Protein AF-A0A1F9FSG1-F1 (afdb_monomer_lite)

Foldseek 3Di:
DDPPPDDPVRVVVVVVVVVVVVVVVVVVVVVVVPPPPQDPVNVVVCCVVVNDPPPPPPDDDDDDD

Structure (mmCIF, N/CA/C/O backbone):
data_AF-A0A1F9FSG1-F1
#
_entry.id   AF-A0A1F9FSG1-F1
#
loop_
_atom_site.group_PDB
_atom_site.id
_atom_site.type_symbol
_atom_site.label_atom_id
_atom_site.label_alt_id
_atom_site.label_comp_id
_atom_site.label_asym_id
_atom_site.label_entity_id
_atom_site.label_seq_id
_atom_site.pdbx_PDB_ins_code
_atom_site.Cartn_x
_atom_site.Cartn_y
_atom_site.Cartn_z
_atom_site.occupancy
_atom_site.B_iso_or_equiv
_atom_site.auth_seq_id
_atom_site.auth_comp_id
_atom_site.auth_asym_id
_atom_site.auth_atom_id
_atom_site.pdbx_PDB_model_num
ATOM 1 N N . MET A 1 1 ? -26.424 22.012 6.697 1.00 40.97 1 MET A N 1
ATOM 2 C CA . MET A 1 1 ? -25.253 21.174 7.035 1.00 40.97 1 MET A CA 1
ATOM 3 C C . MET A 1 1 ? -25.730 20.069 7.958 1.00 40.97 1 MET A C 1
ATOM 5 O O . MET A 1 1 ? -26.291 20.385 8.998 1.00 40.97 1 MET A O 1
ATOM 9 N N . ALA A 1 2 ? -25.621 18.803 7.553 1.00 48.91 2 ALA A N 1
ATOM 10 C CA . ALA A 1 2 ? -26.050 17.691 8.396 1.00 48.91 2 ALA A CA 1
ATOM 11 C C . ALA A 1 2 ? -25.064 17.540 9.563 1.00 48.91 2 ALA A C 1
ATOM 13 O O . ALA A 1 2 ? -23.899 17.213 9.351 1.00 48.91 2 ALA A O 1
ATOM 14 N N . ILE A 1 3 ? -25.518 17.819 10.785 1.00 58.94 3 ILE A N 1
ATOM 15 C CA . ILE A 1 3 ? -24.739 17.583 12.001 1.00 58.94 3 ILE A CA 1
ATOM 16 C C . ILE A 1 3 ? -24.856 16.089 12.299 1.00 58.94 3 ILE A C 1
ATOM 18 O O . ILE A 1 3 ? -25.791 15.637 12.956 1.00 58.94 3 ILE A O 1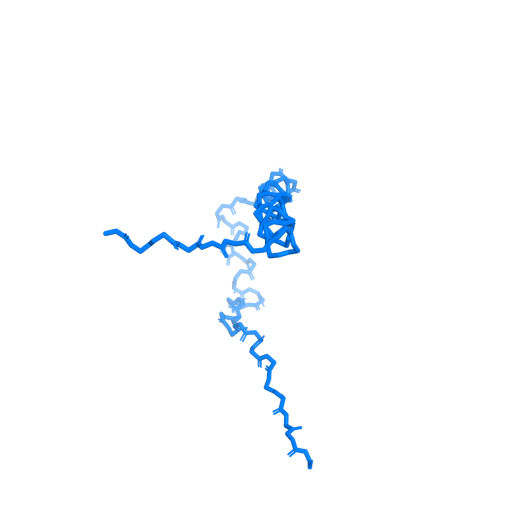
ATOM 22 N N . THR A 1 4 ? -23.937 15.298 11.754 1.00 66.94 4 THR A N 1
ATOM 23 C CA . THR A 1 4 ? -23.808 13.884 12.103 1.00 66.94 4 THR A CA 1
ATOM 24 C C . THR A 1 4 ? -23.275 13.794 13.526 1.00 66.94 4 THR A C 1
ATOM 26 O O . THR A 1 4 ? -22.077 13.965 13.754 1.00 66.94 4 THR A O 1
ATOM 29 N N . GLN A 1 5 ? -24.157 13.552 14.495 1.00 75.00 5 GLN A N 1
ATOM 30 C CA . GLN A 1 5 ? -23.746 13.213 15.853 1.00 75.00 5 GLN A CA 1
ATOM 31 C C . GLN A 1 5 ? -23.086 11.830 15.828 1.00 75.00 5 GLN A C 1
ATOM 33 O O . GLN A 1 5 ? -23.755 10.802 15.922 1.00 75.00 5 GLN A O 1
ATOM 38 N N . LEU A 1 6 ? -21.764 11.796 15.631 1.00 73.38 6 LEU A N 1
ATOM 39 C CA . LEU A 1 6 ? -21.002 10.559 15.742 1.00 73.38 6 LEU A CA 1
ATOM 40 C C . LEU A 1 6 ? -21.030 10.096 17.194 1.00 73.38 6 LEU A C 1
ATOM 42 O O . LEU A 1 6 ? -20.632 10.816 18.109 1.00 73.38 6 LEU A O 1
ATOM 46 N N . THR A 1 7 ? -21.424 8.845 17.394 1.00 85.12 7 THR A N 1
ATOM 47 C CA . THR A 1 7 ? -21.195 8.181 18.674 1.00 85.12 7 THR A CA 1
ATOM 48 C C . THR A 1 7 ? -19.689 8.059 18.927 1.00 85.12 7 THR A C 1
ATOM 50 O O . THR A 1 7 ? -18.892 7.912 17.995 1.00 85.12 7 THR A O 1
ATOM 53 N N . GLN A 1 8 ? -19.276 8.045 20.196 1.00 86.31 8 GLN A N 1
ATOM 54 C CA . GLN A 1 8 ? -17.866 7.896 20.583 1.00 86.31 8 GLN A CA 1
ATOM 55 C C . GLN A 1 8 ? -17.197 6.677 19.917 1.00 86.31 8 GLN A C 1
ATOM 57 O O . GLN A 1 8 ? -16.029 6.722 19.524 1.00 86.31 8 GLN A O 1
ATOM 62 N N . ARG A 1 9 ? -17.956 5.587 19.737 1.00 88.44 9 ARG A N 1
ATOM 63 C CA . ARG A 1 9 ? -17.498 4.367 19.062 1.00 88.44 9 ARG A CA 1
ATOM 64 C C . ARG A 1 9 ? -17.220 4.597 17.576 1.00 88.44 9 ARG A C 1
ATOM 66 O O . ARG A 1 9 ? -16.182 4.153 17.090 1.00 88.44 9 ARG A O 1
ATOM 73 N N . GLN A 1 10 ? -18.114 5.291 16.873 1.00 86.81 10 GLN A N 1
ATOM 74 C CA . GLN A 1 10 ? -17.922 5.638 15.463 1.00 86.81 10 GLN A CA 1
ATOM 75 C C . GLN A 1 10 ? -16.725 6.571 15.290 1.00 86.81 10 GLN A C 1
ATOM 77 O O . GLN A 1 10 ? -15.918 6.358 14.391 1.00 86.81 10 GLN A O 1
ATOM 82 N N . PHE A 1 11 ? -16.555 7.547 16.186 1.00 89.56 11 PHE A N 1
ATOM 83 C CA . PHE A 1 11 ? -15.446 8.499 16.104 1.00 89.56 11 PHE A CA 1
ATOM 84 C C . PHE A 1 11 ? -14.094 7.802 16.281 1.00 89.56 11 PHE A C 1
ATOM 86 O O . PHE A 1 11 ? -13.166 8.005 15.500 1.00 89.56 11 PHE A O 1
ATOM 93 N N . LYS A 1 12 ? -14.004 6.886 17.253 1.00 91.12 12 LYS A N 1
ATOM 94 C CA . LYS A 1 12 ? -12.809 6.061 17.457 1.00 91.12 12 LYS A CA 1
ATOM 95 C C . LYS A 1 12 ? -12.519 5.148 16.261 1.00 91.12 12 LYS A C 1
ATOM 97 O O . LYS A 1 12 ? -11.352 4.945 15.933 1.00 91.12 12 LYS A O 1
ATOM 102 N N . SER A 1 13 ? -13.555 4.598 15.621 1.00 93.00 13 SER A N 1
ATOM 103 C CA . SER A 1 13 ? -13.398 3.783 14.408 1.00 93.00 13 SER A CA 1
ATOM 104 C C . SER A 1 13 ? -12.855 4.612 13.251 1.00 93.00 13 SER A C 1
ATOM 106 O O . SER A 1 13 ? -11.873 4.211 12.635 1.00 93.00 13 SER A O 1
ATOM 108 N N . LEU A 1 14 ? -13.429 5.797 13.030 1.00 92.94 14 LEU A N 1
ATOM 109 C CA . LEU A 1 14 ? -13.015 6.712 11.973 1.00 92.94 14 LEU A CA 1
ATOM 110 C C . LEU A 1 14 ? -11.545 7.112 12.128 1.00 92.94 14 LEU A C 1
ATOM 112 O O . LEU A 1 14 ? -10.769 6.962 11.193 1.00 92.94 14 LEU A O 1
ATOM 116 N N . ILE A 1 15 ? -11.133 7.528 13.332 1.00 93.75 15 ILE A N 1
ATOM 117 C CA . ILE A 1 15 ? -9.727 7.859 13.608 1.00 93.75 15 ILE A CA 1
ATOM 118 C C . ILE A 1 15 ? -8.821 6.660 13.322 1.00 93.75 15 ILE A C 1
ATOM 120 O O . ILE A 1 15 ? -7.768 6.805 12.703 1.00 93.75 15 ILE A O 1
ATOM 124 N N . ARG A 1 16 ? -9.215 5.463 13.772 1.00 94.75 16 ARG A N 1
ATOM 125 C CA . ARG A 1 16 ? -8.420 4.250 13.565 1.00 94.75 16 ARG A CA 1
ATOM 126 C C . ARG A 1 16 ? -8.248 3.936 12.080 1.00 94.75 16 ARG A C 1
ATOM 128 O O . ARG A 1 16 ? -7.157 3.533 11.682 1.00 94.75 16 ARG A O 1
ATOM 135 N N . GLU A 1 17 ? -9.298 4.102 11.286 1.00 95.38 17 GLU A N 1
ATOM 136 C CA . GLU A 1 17 ? -9.263 3.898 9.837 1.00 95.38 17 GLU A CA 1
ATOM 137 C C . GLU A 1 17 ? -8.386 4.944 9.151 1.00 95.38 17 GLU A C 1
ATOM 139 O O . GLU A 1 17 ? -7.462 4.559 8.439 1.00 95.38 17 GLU A O 1
ATOM 144 N N . SER A 1 18 ? -8.551 6.232 9.469 1.00 93.75 18 SER A N 1
ATOM 145 C CA . SER A 1 18 ? -7.702 7.303 8.931 1.00 93.75 18 SER A CA 1
ATOM 146 C C . SER A 1 18 ? -6.216 7.079 9.217 1.00 93.75 18 SER A C 1
ATOM 148 O O . SER A 1 18 ? -5.379 7.206 8.324 1.00 93.75 18 SER A O 1
ATOM 150 N N . VAL A 1 19 ? -5.864 6.699 10.450 1.00 96.06 19 VAL A N 1
ATOM 151 C CA . VAL A 1 19 ? -4.468 6.409 10.816 1.00 96.06 19 VAL A CA 1
ATOM 152 C C . VAL A 1 19 ? -3.951 5.182 10.065 1.00 96.06 19 VAL A C 1
ATOM 154 O O . VAL A 1 19 ? -2.821 5.185 9.577 1.00 96.06 19 VAL A O 1
ATOM 157 N N . LYS A 1 20 ? -4.768 4.131 9.942 1.00 96.19 20 LYS A N 1
ATOM 158 C CA . LYS A 1 20 ? -4.394 2.915 9.212 1.00 96.19 20 LYS A CA 1
ATOM 159 C C . LYS A 1 20 ? -4.138 3.203 7.731 1.00 96.19 20 LYS A C 1
ATOM 161 O O . LYS A 1 20 ? -3.175 2.675 7.180 1.00 96.19 20 LYS A O 1
ATOM 166 N N . GLU A 1 21 ? -4.967 4.030 7.103 1.00 94.62 21 GLU A N 1
ATOM 167 C CA . GLU A 1 21 ? -4.790 4.448 5.71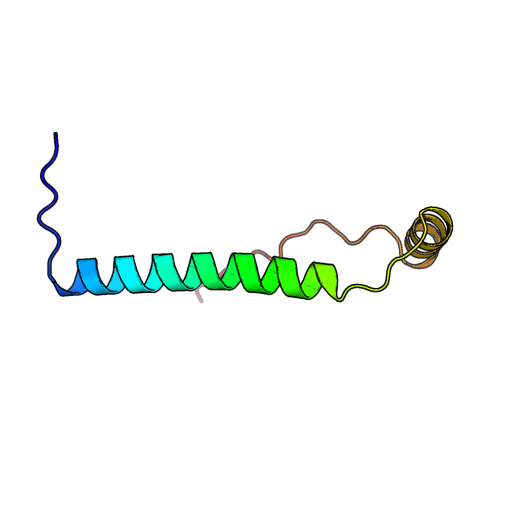0 1.00 94.62 21 GLU A CA 1
ATOM 168 C C . GLU A 1 21 ? -3.512 5.266 5.525 1.00 94.62 21 GLU A C 1
ATOM 170 O O . GLU A 1 21 ? -2.698 4.932 4.662 1.00 94.62 21 GLU A O 1
ATOM 175 N N . ALA A 1 22 ? -3.284 6.269 6.379 1.00 96.25 22 ALA A N 1
ATOM 176 C CA . ALA A 1 22 ? -2.077 7.091 6.331 1.00 96.25 22 ALA A CA 1
ATOM 177 C C . ALA A 1 22 ? -0.801 6.240 6.468 1.00 96.25 22 ALA A C 1
ATOM 179 O O . ALA A 1 22 ? 0.120 6.355 5.658 1.00 96.25 22 ALA A O 1
ATOM 180 N N . LEU A 1 23 ? -0.775 5.315 7.435 1.00 95.50 23 LEU A N 1
ATOM 181 C CA . LEU A 1 23 ? 0.341 4.383 7.610 1.00 95.50 23 LEU A CA 1
ATOM 182 C C . LEU A 1 23 ? 0.509 3.437 6.415 1.00 95.50 23 LEU A C 1
ATOM 184 O O . LEU A 1 23 ? 1.637 3.133 6.029 1.00 95.50 23 LEU A O 1
ATOM 188 N N . GLY A 1 24 ? -0.588 2.979 5.808 1.00 94.19 24 GLY A N 1
ATOM 189 C CA . GLY A 1 24 ? -0.545 2.130 4.616 1.00 94.19 24 GLY A CA 1
ATOM 190 C C . GLY A 1 24 ? 0.106 2.825 3.417 1.00 94.19 24 GLY A C 1
ATOM 191 O O . GLY A 1 24 ? 0.910 2.214 2.705 1.00 94.19 24 GLY A O 1
ATOM 192 N N . VAL A 1 25 ? -0.192 4.110 3.218 1.00 93.56 25 VAL A N 1
ATOM 193 C CA . VAL A 1 25 ? 0.412 4.927 2.156 1.00 93.56 25 VAL A CA 1
ATOM 194 C C . VAL A 1 25 ? 1.909 5.113 2.396 1.00 93.56 25 VAL A C 1
ATOM 196 O O . VAL A 1 25 ? 2.706 4.842 1.497 1.00 93.56 25 VAL A O 1
ATOM 199 N N . GLU A 1 26 ? 2.308 5.512 3.604 1.00 92.44 26 GLU A N 1
ATOM 200 C CA . GLU A 1 26 ? 3.723 5.724 3.933 1.00 92.44 26 GLU A CA 1
ATOM 201 C C . GLU A 1 26 ? 4.538 4.429 3.842 1.00 92.44 26 GLU A C 1
ATOM 203 O O . GLU A 1 26 ? 5.609 4.410 3.234 1.00 92.44 26 GLU A O 1
ATOM 208 N N . LEU A 1 27 ? 3.996 3.305 4.318 1.00 91.62 27 LEU A N 1
ATOM 209 C CA . LEU A 1 27 ? 4.645 2.001 4.182 1.00 91.62 27 LEU A CA 1
ATOM 210 C C . LEU A 1 27 ? 4.827 1.599 2.710 1.00 91.62 27 LEU A C 1
ATOM 212 O O . LEU A 1 27 ? 5.839 1.000 2.346 1.00 91.62 27 LEU A O 1
ATOM 216 N N . THR A 1 28 ? 3.867 1.936 1.847 1.00 86.00 28 THR A N 1
ATOM 217 C CA . THR A 1 28 ? 3.964 1.671 0.405 1.00 86.00 28 THR A CA 1
ATOM 218 C C . THR A 1 28 ? 5.064 2.510 -0.241 1.00 86.00 28 THR A C 1
ATOM 220 O O . THR A 1 28 ? 5.847 1.977 -1.026 1.00 86.00 28 THR A O 1
ATOM 223 N N . LYS A 1 29 ? 5.183 3.791 0.128 1.00 85.19 29 LYS A N 1
ATOM 224 C CA . LYS A 1 29 ? 6.279 4.659 -0.332 1.00 85.19 29 LYS A CA 1
ATOM 225 C C . LYS A 1 29 ? 7.640 4.140 0.128 1.00 85.19 29 LYS A C 1
ATOM 227 O O . LYS A 1 29 ? 8.553 4.054 -0.684 1.00 85.19 29 LYS A O 1
ATOM 232 N N . MET A 1 30 ? 7.763 3.729 1.391 1.00 85.50 30 MET A N 1
ATOM 233 C CA . MET A 1 30 ? 8.997 3.132 1.917 1.00 85.50 30 MET A CA 1
ATOM 234 C C . MET A 1 30 ? 9.376 1.860 1.156 1.00 85.50 30 MET A C 1
ATOM 236 O O . MET A 1 30 ? 10.524 1.696 0.757 1.00 85.50 30 MET A O 1
ATOM 240 N N . ARG A 1 31 ? 8.406 0.977 0.888 1.00 80.19 31 ARG A N 1
ATOM 241 C CA . ARG A 1 31 ? 8.637 -0.221 0.066 1.00 80.19 31 ARG A CA 1
ATOM 242 C C . ARG A 1 31 ? 9.094 0.133 -1.343 1.00 80.19 31 ARG A C 1
ATOM 244 O O . ARG A 1 31 ? 10.000 -0.517 -1.843 1.00 80.19 31 ARG A O 1
ATOM 251 N N . ALA A 1 32 ? 8.503 1.156 -1.959 1.00 80.62 32 ALA A N 1
ATOM 252 C CA . ALA A 1 32 ? 8.919 1.635 -3.273 1.00 80.62 32 ALA A CA 1
ATOM 253 C C . ALA A 1 32 ? 10.343 2.213 -3.261 1.00 80.62 32 ALA A C 1
ATOM 255 O O . ALA A 1 32 ? 11.090 1.977 -4.202 1.00 80.62 32 ALA A O 1
ATOM 256 N N . ALA A 1 33 ? 10.742 2.906 -2.190 1.00 80.44 33 ALA A N 1
ATOM 257 C CA . ALA A 1 33 ? 12.104 3.417 -2.021 1.00 80.44 33 ALA A CA 1
ATOM 258 C C . ALA A 1 33 ? 13.152 2.301 -1.856 1.00 80.44 33 ALA A C 1
ATOM 260 O O . ALA A 1 33 ? 14.313 2.495 -2.198 1.00 80.44 33 ALA A O 1
ATOM 261 N N . LEU A 1 34 ? 12.740 1.137 -1.347 1.00 76.88 34 LEU A N 1
ATOM 262 C CA . LEU A 1 34 ? 13.579 -0.058 -1.232 1.00 76.88 34 LEU A CA 1
ATOM 263 C C . LEU A 1 34 ? 13.540 -0.948 -2.480 1.00 76.88 34 LEU A C 1
ATOM 265 O O . LEU A 1 34 ? 14.251 -1.954 -2.522 1.00 76.88 34 LEU A O 1
ATOM 269 N N . LEU A 1 35 ? 12.711 -0.628 -3.483 1.00 74.56 35 LEU A N 1
ATOM 270 C CA . LEU A 1 35 ? 12.758 -1.366 -4.737 1.00 74.56 35 LEU A CA 1
ATOM 271 C C . LEU A 1 35 ? 14.113 -1.106 -5.399 1.00 74.56 35 LEU A C 1
ATOM 273 O O . LEU A 1 35 ? 14.544 0.048 -5.468 1.00 74.56 35 LEU A O 1
ATOM 277 N N . PRO A 1 36 ? 14.790 -2.158 -5.892 1.00 72.38 36 PRO A N 1
ATOM 278 C CA . PRO A 1 36 ? 16.024 -1.973 -6.632 1.00 72.38 36 PRO A CA 1
ATOM 279 C C . PRO A 1 36 ? 15.761 -1.009 -7.790 1.00 72.38 36 PRO A C 1
ATOM 281 O O . PRO A 1 36 ? 14.741 -1.114 -8.476 1.00 72.38 36 PRO A O 1
ATOM 284 N N . PHE A 1 37 ? 16.662 -0.047 -7.984 1.00 71.25 37 PHE A N 1
ATOM 285 C CA . PHE A 1 37 ? 16.580 0.868 -9.112 1.00 71.25 37 PHE A CA 1
ATOM 286 C C . PHE A 1 37 ? 16.847 0.068 -10.388 1.00 71.25 37 PHE A C 1
ATOM 288 O O . PHE A 1 37 ? 17.988 -0.254 -10.704 1.00 71.25 37 PHE A O 1
ATOM 295 N N . VAL A 1 38 ? 15.776 -0.313 -11.080 1.00 72.75 38 VAL A N 1
ATOM 296 C CA . VAL A 1 38 ? 15.842 -1.020 -12.357 1.00 72.75 38 VAL A CA 1
ATOM 297 C C . VAL A 1 38 ? 15.922 0.033 -13.458 1.00 72.75 38 VAL A C 1
ATOM 299 O O . VAL A 1 38 ? 15.049 0.896 -13.564 1.00 72.75 38 VAL A O 1
ATOM 302 N N . SER A 1 39 ? 16.962 -0.019 -14.287 1.00 78.25 39 SER A N 1
ATOM 303 C CA . SER A 1 39 ? 17.060 0.847 -15.463 1.00 78.25 39 SER A CA 1
ATOM 304 C C . SER A 1 39 ? 15.902 0.582 -16.430 1.00 78.25 39 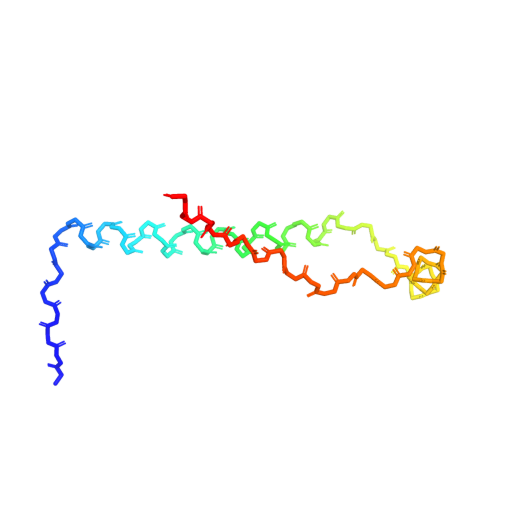SER A C 1
ATOM 306 O O . SER A 1 39 ? 15.348 -0.516 -16.481 1.00 78.25 39 SER A O 1
ATOM 308 N N . GLU A 1 40 ? 15.551 1.546 -17.287 1.00 82.88 40 GLU A N 1
ATOM 309 C CA . GLU A 1 40 ? 14.501 1.314 -18.291 1.00 82.88 40 GLU A CA 1
ATOM 310 C C . GLU A 1 40 ? 14.789 0.103 -19.190 1.00 82.88 40 GLU A C 1
ATOM 312 O O . GLU A 1 40 ? 13.869 -0.574 -19.647 1.00 82.88 40 GLU A O 1
ATOM 317 N N . LYS A 1 41 ? 16.071 -0.166 -19.467 1.00 86.94 41 LYS A N 1
ATOM 318 C CA . LYS A 1 41 ? 16.496 -1.320 -20.261 1.00 86.94 41 LYS A CA 1
ATOM 319 C C . LYS A 1 41 ? 16.166 -2.624 -19.538 1.00 86.94 41 LYS A C 1
ATOM 321 O O . LYS A 1 41 ? 15.505 -3.478 -20.121 1.00 86.94 41 LYS A O 1
ATOM 326 N N . GLU A 1 42 ? 16.549 -2.734 -18.272 1.00 81.44 42 GLU A N 1
ATOM 327 C CA . GLU A 1 42 ? 16.245 -3.906 -17.451 1.00 81.44 42 GLU A CA 1
ATOM 328 C C . GLU A 1 42 ? 14.733 -4.064 -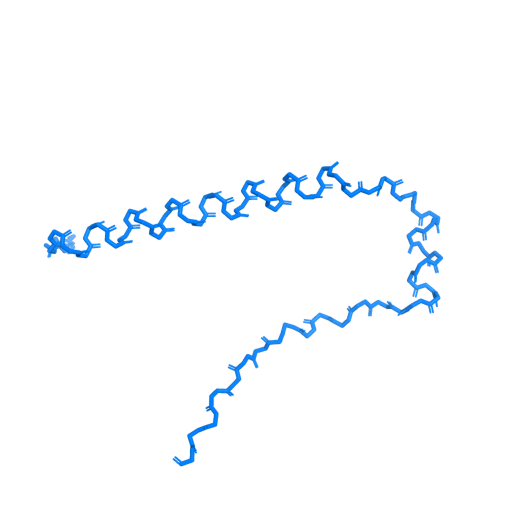17.250 1.00 81.44 42 GLU A C 1
ATOM 330 O O . GLU A 1 42 ? 14.209 -5.167 -17.373 1.00 81.44 42 GLU A O 1
ATOM 335 N N . GLN A 1 43 ? 13.994 -2.967 -17.057 1.00 83.94 43 GLN A N 1
ATOM 336 C CA . GLN A 1 43 ? 12.537 -3.007 -16.936 1.00 83.94 43 GLN A CA 1
ATOM 337 C C . GLN A 1 43 ? 11.879 -3.514 -18.231 1.00 83.94 43 GLN A C 1
ATOM 339 O O . GLN A 1 43 ? 10.926 -4.297 -18.177 1.00 83.94 43 GLN A O 1
ATOM 344 N N . ARG A 1 44 ? 12.388 -3.106 -19.405 1.00 86.88 44 ARG A N 1
ATOM 345 C CA . ARG A 1 44 ? 11.944 -3.621 -20.713 1.00 86.88 44 ARG A CA 1
ATOM 346 C C . ARG A 1 44 ? 12.237 -5.115 -20.857 1.00 86.88 44 ARG A C 1
ATOM 348 O O . ARG A 1 44 ? 11.363 -5.856 -21.308 1.00 86.88 44 ARG A O 1
ATOM 355 N N . ASP A 1 45 ? 13.414 -5.565 -20.431 1.00 89.19 45 ASP A N 1
ATOM 356 C CA . ASP A 1 45 ? 13.794 -6.979 -20.468 1.00 89.19 45 ASP A CA 1
ATOM 357 C C . ASP A 1 45 ? 12.932 -7.834 -19.522 1.00 89.19 45 ASP A C 1
ATOM 359 O O . ASP A 1 45 ? 12.462 -8.899 -19.924 1.00 89.19 45 ASP A O 1
ATOM 363 N N . VAL A 1 46 ? 12.625 -7.344 -18.315 1.00 83.75 46 VAL A N 1
ATOM 364 C CA . VAL A 1 46 ? 11.705 -7.998 -17.367 1.00 83.75 46 VAL A CA 1
ATOM 365 C C . VAL A 1 46 ? 10.312 -8.149 -17.974 1.00 83.75 46 VAL A C 1
ATOM 367 O O . VAL A 1 46 ? 9.736 -9.236 -17.932 1.00 83.75 46 VAL A O 1
ATOM 370 N N . VAL A 1 47 ? 9.770 -7.096 -18.595 1.00 85.50 47 VAL A N 1
ATOM 371 C CA . VAL A 1 47 ? 8.453 -7.162 -19.252 1.00 85.50 47 VAL A CA 1
ATOM 372 C C . VAL A 1 47 ? 8.469 -8.121 -20.443 1.00 85.50 47 VAL A C 1
ATOM 374 O O . VAL A 1 47 ? 7.492 -8.843 -20.643 1.00 85.50 47 VAL A O 1
ATOM 377 N N . ARG A 1 48 ? 9.560 -8.169 -21.220 1.00 90.31 48 ARG A N 1
ATOM 378 C CA . ARG A 1 48 ? 9.711 -9.124 -22.327 1.00 90.31 48 ARG A CA 1
ATOM 379 C C . ARG A 1 48 ? 9.714 -10.570 -21.825 1.00 90.31 48 ARG A C 1
ATOM 381 O O . ARG A 1 48 ? 9.040 -11.406 -22.418 1.00 90.31 48 ARG A O 1
ATOM 388 N N . LEU A 1 49 ? 10.459 -10.857 -20.756 1.00 89.88 49 LEU A N 1
ATOM 389 C CA . LEU A 1 49 ? 10.649 -12.213 -20.228 1.00 89.88 49 LEU A CA 1
ATOM 390 C C . LEU A 1 49 ? 9.432 -12.725 -19.448 1.00 89.88 49 LEU A C 1
ATOM 392 O O . LEU A 1 49 ? 9.013 -13.863 -19.640 1.00 89.88 49 LEU A O 1
ATOM 396 N N . TYR A 1 50 ? 8.843 -11.885 -18.598 1.00 84.19 50 TYR A N 1
ATOM 397 C CA . TYR A 1 50 ? 7.813 -12.298 -17.637 1.00 84.19 50 TYR A CA 1
ATOM 398 C C . TYR A 1 50 ? 6.402 -11.816 -17.986 1.00 84.19 50 TYR A C 1
ATOM 400 O O . TYR A 1 50 ? 5.444 -12.174 -17.303 1.00 84.19 50 TYR A O 1
ATOM 408 N N . ARG A 1 51 ? 6.257 -11.057 -19.082 1.00 82.00 51 ARG A N 1
ATOM 409 C CA . ARG A 1 51 ? 5.026 -10.367 -19.501 1.00 82.00 51 ARG A CA 1
ATOM 410 C C . ARG A 1 51 ? 4.587 -9.305 -18.490 1.00 82.00 51 ARG A C 1
ATOM 412 O O . ARG A 1 51 ? 4.991 -9.273 -17.330 1.00 82.00 51 ARG A O 1
ATOM 419 N N . LYS A 1 52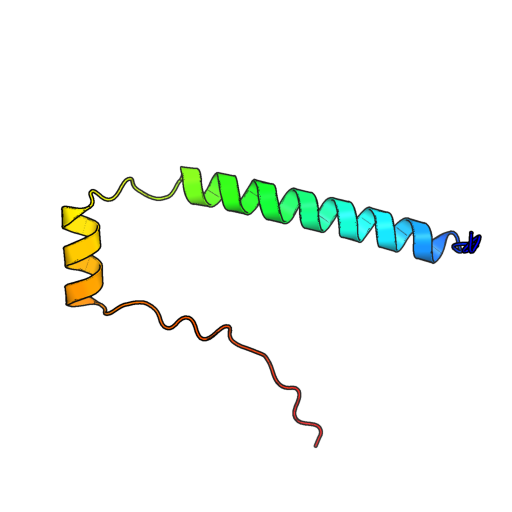 ? 3.758 -8.363 -18.948 1.00 74.62 52 LYS A N 1
ATOM 420 C CA . LYS A 1 52 ? 3.230 -7.312 -18.073 1.00 74.62 52 LYS A CA 1
ATOM 421 C C . LYS A 1 52 ? 2.347 -7.968 -17.000 1.00 74.62 52 LYS A C 1
ATOM 423 O O . LYS A 1 52 ? 1.449 -8.725 -17.380 1.00 74.62 52 LYS A O 1
ATOM 428 N N . PRO A 1 53 ? 2.552 -7.678 -15.701 1.00 68.69 53 PRO A N 1
ATOM 429 C CA . PRO A 1 53 ? 1.693 -8.220 -14.658 1.00 68.69 53 PRO A CA 1
ATOM 430 C C . PRO A 1 53 ? 0.241 -7.861 -14.971 1.00 68.69 53 PRO A C 1
ATOM 432 O O . PRO A 1 53 ? -0.070 -6.722 -15.343 1.00 68.69 53 PRO A O 1
ATOM 435 N N . SER A 1 54 ? -0.652 -8.847 -14.871 1.00 70.56 54 SER A N 1
ATOM 436 C CA . SER A 1 54 ? -2.063 -8.606 -15.131 1.00 70.56 54 SER A CA 1
ATOM 437 C C . SER A 1 54 ? -2.567 -7.586 -14.117 1.00 70.56 54 SER A C 1
ATOM 439 O O . SER A 1 54 ? -2.505 -7.834 -12.917 1.00 70.56 54 SER A O 1
ATOM 441 N N . ARG A 1 55 ? -3.135 -6.469 -14.579 1.00 61.12 55 ARG A N 1
ATOM 442 C CA . ARG A 1 55 ? -3.827 -5.490 -13.719 1.00 61.12 55 ARG A CA 1
ATOM 443 C C . ARG A 1 55 ? -5.135 -6.034 -13.119 1.00 61.12 55 ARG A C 1
ATOM 445 O O . ARG A 1 55 ? -5.977 -5.255 -12.687 1.00 61.12 55 ARG A O 1
ATOM 452 N N . LYS A 1 56 ? -5.332 -7.358 -13.118 1.00 56.19 56 LYS A N 1
ATOM 453 C CA . LYS A 1 56 ? -6.433 -8.010 -12.418 1.00 56.19 56 LYS A CA 1
ATOM 454 C C . LYS A 1 56 ? -6.186 -7.820 -10.926 1.00 56.19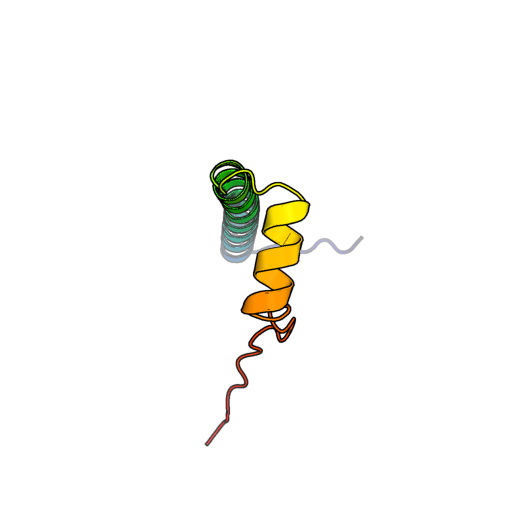 56 LYS A C 1
ATOM 456 O O . LYS A 1 56 ? -5.447 -8.576 -10.307 1.00 56.19 56 LYS A O 1
ATOM 461 N N . ILE A 1 57 ? -6.779 -6.768 -10.374 1.00 52.12 57 ILE A N 1
ATOM 462 C CA . ILE A 1 57 ? -7.041 -6.677 -8.944 1.00 52.12 57 ILE A CA 1
ATOM 463 C C . ILE A 1 57 ? -7.794 -7.964 -8.603 1.00 52.12 57 ILE A C 1
ATOM 465 O O . ILE A 1 57 ? -8.809 -8.258 -9.234 1.00 52.12 57 ILE A O 1
ATOM 469 N N . VAL A 1 58 ? -7.267 -8.773 -7.686 1.00 47.81 58 VAL A N 1
ATOM 470 C CA . VAL A 1 58 ? -7.994 -9.937 -7.175 1.00 47.81 58 VAL A CA 1
ATOM 471 C C . VAL A 1 58 ? -9.181 -9.383 -6.387 1.00 47.81 58 VAL A C 1
ATOM 473 O O . VAL A 1 58 ? -9.041 -9.013 -5.226 1.00 47.81 58 VAL A O 1
ATOM 476 N N . SER A 1 59 ? -10.336 -9.232 -7.035 1.00 48.12 59 SER A N 1
ATOM 477 C CA . SER A 1 59 ? -11.594 -8.988 -6.344 1.00 48.12 59 SER A CA 1
ATOM 478 C C . SER A 1 59 ? -12.037 -10.311 -5.727 1.00 48.12 59 SER A C 1
ATOM 480 O O . SER A 1 59 ? -12.436 -11.246 -6.418 1.00 48.12 59 SER A O 1
ATOM 482 N N . THR A 1 60 ? -11.913 -10.421 -4.408 1.00 49.44 60 THR A N 1
ATOM 483 C CA . THR A 1 60 ? -12.491 -11.532 -3.652 1.00 49.44 60 THR A CA 1
ATOM 484 C C . THR A 1 60 ? -14.013 -11.439 -3.752 1.00 49.44 60 THR A C 1
ATOM 486 O O . THR A 1 60 ? -14.611 -10.521 -3.192 1.00 49.44 60 THR A O 1
ATOM 489 N N . TYR A 1 61 ? -14.652 -12.369 -4.461 1.00 50.34 61 TYR A N 1
ATOM 490 C CA . TYR A 1 61 ? -16.106 -12.526 -4.434 1.00 50.34 61 TYR A CA 1
ATOM 491 C C . TYR A 1 61 ? -16.473 -13.536 -3.346 1.00 50.34 61 TYR A C 1
ATOM 493 O O . TYR A 1 61 ? -16.001 -14.671 -3.361 1.00 50.34 61 TYR A O 1
ATOM 501 N N . TYR A 1 62 ? -17.317 -13.124 -2.399 1.00 47.09 62 TYR A N 1
ATOM 502 C CA . TYR A 1 62 ? -17.934 -14.044 -1.449 1.00 47.09 62 TYR A CA 1
ATOM 503 C C . TYR A 1 62 ? -19.046 -14.809 -2.168 1.00 47.09 62 TYR A C 1
ATOM 505 O O . TYR A 1 62 ? -20.085 -14.236 -2.497 1.00 47.09 62 TYR A O 1
ATOM 513 N N . VAL A 1 63 ? -18.832 -16.100 -2.414 1.00 49.44 63 VAL A N 1
ATOM 514 C CA . VAL A 1 63 ? -19.907 -17.011 -2.815 1.00 49.44 63 VAL A CA 1
ATOM 515 C C . VAL A 1 63 ? -20.680 -17.370 -1.548 1.00 49.44 63 VAL A C 1
ATOM 517 O O . VAL A 1 63 ? -20.130 -17.997 -0.645 1.00 49.44 63 VAL A O 1
ATOM 520 N N . LYS A 1 64 ? -21.939 -16.930 -1.454 1.00 48.59 64 LYS A N 1
ATOM 521 C CA . LYS A 1 64 ? -22.882 -17.483 -0.476 1.00 48.59 64 LYS A CA 1
ATOM 522 C C . LYS A 1 64 ? -23.318 -18.854 -0.982 1.00 48.59 64 LYS A C 1
ATOM 524 O O . LYS A 1 64 ? -23.875 -18.937 -2.075 1.00 48.59 64 LYS A O 1
ATOM 529 N N . ILE A 1 65 ? -23.016 -19.881 -0.195 1.00 54.84 65 ILE A N 1
ATOM 530 C CA . ILE A 1 65 ? -23.672 -21.191 -0.260 1.00 54.84 65 ILE A CA 1
ATOM 531 C C . ILE A 1 65 ? -25.001 -21.067 0.483 1.00 54.84 65 ILE A C 1
ATOM 533 O O . ILE A 1 65 ? -24.998 -20.400 1.546 1.00 54.84 65 ILE A O 1
#

Sequence (65 aa):
MAITQLTQRQFKSLIRESVKEALGVELTKMRAALLPFVSEKEQRDVVRLYRKPSRKIVSTYYVKI

Radius of gyration: 20.41 Å; chains: 1; bounding box: 43×42×43 Å

Secondary structure (DSSP, 8-state):
-------HHHHHHHHHHHHHHHHHHHHHHHHHHTS----HHHHHHHHHHH-PPP-----------

pLDDT: mean 77.78, std 15.97, range [40.97, 96.25]